Protein AF-A0A318MHC5-F1 (afdb_monomer_lite)

Sequence (118 aa):
MQPGAFGAVLAQYHRGAVAPQLREHLGQHAVRALVEARERLVAGGSLHALEPARPVARVVLGGADAGTWRERPDVLAVVETGGQLELTVPEERCDELLLLALRTGCSVRQVERQGPPR

Structure (mmCIF, N/CA/C/O backbone):
data_AF-A0A318MHC5-F1
#
_entry.id   AF-A0A318MHC5-F1
#
loop_
_atom_site.group_PDB
_atom_site.id
_atom_site.type_symbol
_atom_site.label_atom_id
_atom_site.label_alt_id
_atom_site.label_comp_id
_atom_site.label_asym_id
_atom_site.label_entity_id
_atom_site.label_seq_id
_atom_site.pdbx_PDB_ins_code
_atom_site.Cartn_x
_atom_site.Cartn_y
_atom_site.Cartn_z
_atom_site.occupancy
_atom_site.B_iso_or_equiv
_atom_site.auth_seq_id
_atom_site.auth_comp_id
_atom_site.auth_asym_id
_atom_site.auth_atom_id
_atom_site.pdbx_PDB_model_num
ATOM 1 N N . MET A 1 1 ? 21.460 8.922 16.318 1.00 34.66 1 MET A N 1
ATOM 2 C CA . MET A 1 1 ? 20.671 8.926 15.070 1.00 34.66 1 MET A CA 1
ATOM 3 C C . MET A 1 1 ? 21.600 8.401 13.982 1.00 34.66 1 MET A C 1
ATOM 5 O O . MET A 1 1 ? 22.462 9.143 13.536 1.00 34.66 1 MET A O 1
ATOM 9 N N . GLN A 1 2 ? 21.580 7.094 13.704 1.00 30.34 2 GLN A N 1
ATOM 10 C CA . GLN A 1 2 ? 22.430 6.516 12.656 1.00 30.34 2 GLN A CA 1
ATOM 11 C C . GLN A 1 2 ? 21.720 6.676 11.303 1.00 30.34 2 GLN A C 1
ATOM 13 O O . GLN A 1 2 ? 20.536 6.345 11.227 1.00 30.34 2 GLN A O 1
ATOM 18 N N . PRO A 1 3 ? 22.395 7.187 10.261 1.00 38.47 3 PRO A N 1
ATOM 19 C CA . PRO A 1 3 ? 21.864 7.153 8.905 1.00 38.47 3 PRO A CA 1
ATOM 20 C C . PRO A 1 3 ? 21.745 5.690 8.458 1.00 38.47 3 PRO A C 1
ATOM 22 O O . PRO A 1 3 ? 22.654 4.894 8.699 1.00 38.47 3 PRO A O 1
ATOM 25 N N . GLY A 1 4 ? 20.607 5.332 7.857 1.00 31.56 4 GLY A N 1
ATOM 26 C CA . GLY A 1 4 ? 20.369 3.996 7.312 1.00 31.56 4 GLY A CA 1
ATOM 27 C C . GLY A 1 4 ? 21.478 3.623 6.332 1.00 31.56 4 GLY A C 1
ATOM 28 O O . GLY A 1 4 ? 21.718 4.341 5.364 1.00 31.56 4 GLY A O 1
ATOM 29 N N . ALA A 1 5 ? 22.191 2.538 6.630 1.00 32.97 5 ALA A N 1
ATOM 30 C CA . ALA A 1 5 ? 23.244 2.016 5.775 1.00 32.97 5 ALA A CA 1
ATOM 31 C C . ALA A 1 5 ? 22.630 1.497 4.466 1.00 32.97 5 ALA A C 1
ATOM 33 O O . ALA A 1 5 ? 21.653 0.744 4.470 1.00 32.97 5 ALA A O 1
ATOM 34 N N . PHE A 1 6 ? 23.178 1.977 3.355 1.00 39.41 6 PHE A N 1
ATOM 35 C CA . PHE A 1 6 ? 22.782 1.624 2.002 1.00 39.41 6 PHE A CA 1
ATOM 36 C C . PHE A 1 6 ? 23.538 0.373 1.558 1.00 39.41 6 PHE A C 1
ATOM 38 O O . PHE A 1 6 ? 24.698 0.457 1.158 1.00 39.41 6 PHE A O 1
ATOM 45 N N . GLY A 1 7 ? 22.850 -0.768 1.539 1.00 34.84 7 GLY A N 1
ATOM 46 C CA . GLY A 1 7 ? 23.422 -2.010 1.032 1.00 34.84 7 GLY A CA 1
ATOM 47 C C . GLY A 1 7 ? 23.582 -1.972 -0.483 1.00 34.84 7 GLY A C 1
ATOM 48 O O . GLY A 1 7 ? 22.645 -2.277 -1.215 1.00 34.84 7 GLY A O 1
ATOM 49 N N . ALA A 1 8 ? 24.775 -1.642 -0.974 1.00 36.16 8 ALA A N 1
ATOM 50 C CA . ALA A 1 8 ? 25.137 -1.893 -2.364 1.00 36.16 8 ALA A CA 1
ATOM 51 C C . ALA A 1 8 ? 25.357 -3.405 -2.568 1.00 36.16 8 ALA A C 1
ATOM 53 O O . ALA A 1 8 ? 26.268 -3.995 -1.985 1.00 36.16 8 ALA A O 1
ATOM 54 N N . VAL A 1 9 ? 24.541 -4.052 -3.408 1.00 42.28 9 VAL A N 1
ATOM 55 C CA . VAL A 1 9 ? 24.771 -5.451 -3.804 1.00 42.28 9 VAL A CA 1
ATOM 56 C C . VAL A 1 9 ? 25.786 -5.473 -4.945 1.00 42.28 9 VAL A C 1
ATOM 58 O O . VAL A 1 9 ? 25.441 -5.325 -6.115 1.00 42.28 9 VAL A O 1
ATOM 61 N N . LEU A 1 10 ? 27.061 -5.660 -4.605 1.00 38.56 10 LEU A N 1
ATOM 62 C CA . LEU A 1 10 ? 28.112 -5.932 -5.583 1.00 38.56 10 LEU A CA 1
ATOM 63 C C . LEU A 1 10 ? 28.047 -7.411 -5.985 1.00 38.56 10 LEU A C 1
ATOM 65 O O . LEU A 1 10 ? 28.598 -8.281 -5.312 1.00 38.56 10 LEU A O 1
ATOM 69 N N . ALA A 1 11 ? 27.365 -7.713 -7.088 1.00 41.25 11 ALA A N 1
ATOM 70 C CA . ALA A 1 11 ? 27.447 -9.032 -7.704 1.00 41.25 11 ALA A CA 1
ATOM 71 C C . ALA A 1 11 ? 28.770 -9.141 -8.484 1.00 41.25 11 ALA A C 1
ATOM 73 O O . ALA A 1 11 ? 28.894 -8.618 -9.591 1.00 41.25 11 ALA A O 1
ATOM 74 N N . GLN A 1 12 ? 29.776 -9.811 -7.914 1.00 35.66 12 GLN A N 1
ATOM 75 C CA . GLN A 1 12 ? 30.954 -10.222 -8.681 1.00 35.66 12 GLN A CA 1
ATOM 76 C C . GLN A 1 12 ? 30.589 -11.427 -9.548 1.00 35.66 12 GLN A C 1
ATOM 78 O O . GLN A 1 12 ? 30.283 -12.511 -9.054 1.00 35.66 12 GLN A O 1
ATOM 83 N N . TYR A 1 13 ? 30.606 -11.216 -10.861 1.00 34.59 13 TYR A N 1
ATOM 84 C CA . TYR A 1 13 ? 30.400 -12.261 -11.851 1.00 34.59 13 TYR A CA 1
ATOM 85 C C . TYR A 1 13 ? 31.690 -13.060 -12.055 1.00 34.59 13 TYR A C 1
ATOM 87 O O . TYR A 1 13 ? 32.638 -12.570 -12.666 1.00 34.59 13 TYR A O 1
ATOM 95 N N . HIS A 1 14 ? 31.703 -14.320 -11.622 1.00 35.16 14 HIS A N 1
ATOM 96 C CA . HIS A 1 14 ? 32.650 -15.314 -12.125 1.00 35.16 14 HIS A CA 1
ATOM 97 C C . HIS A 1 14 ? 31.904 -16.293 -13.035 1.00 35.16 14 HIS A C 1
ATOM 99 O O . HIS A 1 14 ? 30.798 -16.733 -12.718 1.00 35.16 14 HIS A O 1
ATOM 105 N N . ARG A 1 15 ? 32.493 -16.616 -14.198 1.00 34.97 15 ARG A N 1
ATOM 106 C CA . ARG A 1 15 ? 31.952 -17.613 -15.139 1.00 34.97 15 ARG A CA 1
ATOM 107 C C . ARG A 1 15 ? 31.583 -18.888 -14.368 1.00 34.97 15 ARG A C 1
ATOM 109 O O . ARG A 1 15 ? 32.469 -19.581 -13.883 1.00 34.97 15 ARG A O 1
ATOM 116 N N . GLY A 1 16 ? 30.284 -19.174 -14.276 1.00 45.34 16 GLY A N 1
ATOM 117 C CA . GLY A 1 16 ? 29.749 -20.409 -13.696 1.00 45.34 16 GLY A CA 1
ATOM 118 C C . GLY A 1 16 ? 29.214 -20.328 -12.262 1.00 45.34 16 GLY A C 1
ATOM 119 O O . GLY A 1 16 ? 28.656 -21.320 -11.805 1.00 45.34 16 GLY A O 1
ATOM 120 N N . ALA A 1 17 ? 29.313 -19.195 -11.557 1.00 40.72 17 ALA A N 1
ATOM 121 C CA . ALA A 1 17 ? 28.702 -19.052 -10.231 1.00 40.72 17 ALA A CA 1
ATOM 122 C C . ALA A 1 17 ? 28.346 -17.591 -9.913 1.00 40.72 17 ALA A C 1
ATOM 124 O O . ALA A 1 17 ? 29.212 -16.718 -9.903 1.00 40.72 17 ALA A O 1
ATOM 125 N N . VAL A 1 18 ? 27.068 -17.336 -9.609 1.00 43.75 18 VAL A N 1
ATOM 126 C CA . VAL A 1 18 ? 26.609 -16.068 -9.024 1.00 43.75 18 VAL A CA 1
ATOM 127 C C . VAL A 1 18 ? 26.439 -16.287 -7.525 1.00 43.75 18 VAL A C 1
ATOM 129 O O . VAL A 1 18 ? 25.466 -16.897 -7.084 1.00 43.75 18 VAL A O 1
ATOM 132 N N . ALA A 1 19 ? 27.396 -15.802 -6.741 1.00 42.00 19 ALA A N 1
ATOM 133 C CA . ALA A 1 19 ? 27.265 -15.695 -5.295 1.00 42.00 19 ALA A CA 1
ATOM 134 C C . ALA A 1 19 ? 27.149 -14.204 -4.947 1.00 42.00 19 ALA A C 1
ATOM 136 O O . ALA A 1 19 ? 28.168 -13.511 -4.935 1.00 42.00 19 ALA A O 1
ATOM 137 N N . PRO A 1 20 ? 25.938 -13.667 -4.708 1.00 47.62 20 PRO A N 1
ATOM 138 C CA . PRO A 1 20 ? 25.819 -12.306 -4.209 1.00 47.62 20 PRO A CA 1
ATOM 139 C C . PRO A 1 20 ? 26.415 -12.267 -2.796 1.00 47.62 20 PRO A C 1
ATOM 141 O O . PRO A 1 20 ? 25.873 -12.868 -1.869 1.00 47.62 20 PRO A O 1
ATOM 144 N N . GLN A 1 21 ? 27.557 -11.597 -2.623 1.00 43.28 21 GLN A N 1
ATOM 145 C CA . GLN A 1 21 ? 28.104 -11.346 -1.292 1.00 43.28 21 GLN A CA 1
ATOM 146 C C . GLN A 1 21 ? 27.369 -10.158 -0.680 1.00 43.28 21 GLN A C 1
ATOM 148 O O . GLN A 1 21 ? 27.588 -9.005 -1.044 1.00 43.28 21 GLN A O 1
ATOM 153 N N . LEU A 1 22 ? 26.477 -10.460 0.256 1.00 47.75 22 LEU A N 1
ATOM 154 C CA . LEU A 1 22 ? 25.745 -9.466 1.025 1.00 47.75 22 LEU A CA 1
ATOM 155 C C . LEU A 1 22 ? 26.591 -9.031 2.215 1.00 47.75 22 LEU A C 1
ATOM 157 O O . LEU A 1 22 ? 26.794 -9.799 3.151 1.00 47.75 22 LEU A O 1
ATOM 161 N N . ARG A 1 23 ? 27.121 -7.806 2.155 1.00 42.88 23 ARG A N 1
ATOM 162 C CA . ARG A 1 23 ? 27.930 -7.223 3.236 1.00 42.88 23 ARG A CA 1
ATOM 163 C C . ARG A 1 23 ? 27.127 -6.396 4.238 1.00 42.88 23 ARG A C 1
ATOM 165 O O . ARG A 1 23 ? 27.677 -6.029 5.269 1.00 42.88 23 ARG A O 1
ATOM 172 N N . GLU A 1 24 ? 25.846 -6.141 3.980 1.00 46.69 24 GLU A N 1
ATOM 173 C CA . GLU A 1 24 ? 25.012 -5.287 4.832 1.00 46.69 24 GLU A CA 1
ATOM 174 C C . GLU A 1 24 ? 23.681 -5.945 5.202 1.00 46.69 24 GLU A C 1
ATOM 176 O O . GLU A 1 24 ? 23.168 -6.801 4.478 1.00 46.69 24 GLU A O 1
ATOM 181 N N . HIS A 1 25 ? 23.137 -5.548 6.359 1.00 44.44 25 HIS A N 1
ATOM 182 C CA . HIS A 1 25 ? 21.822 -5.968 6.845 1.00 44.44 25 HIS A CA 1
ATOM 183 C C . HIS A 1 25 ? 20.748 -5.447 5.886 1.00 44.44 25 HIS A C 1
ATOM 185 O O . HIS A 1 25 ? 20.291 -4.310 5.976 1.00 44.44 25 HIS A O 1
ATOM 191 N N . LEU A 1 26 ? 20.366 -6.285 4.932 1.00 52.91 26 LEU A N 1
ATOM 192 C CA . LEU A 1 26 ? 19.285 -5.980 4.019 1.00 52.91 26 LEU A CA 1
ATOM 193 C C . LEU A 1 26 ? 17.946 -6.096 4.746 1.00 52.91 26 LEU A C 1
ATOM 195 O O . LEU A 1 26 ? 17.658 -7.109 5.383 1.00 52.91 26 LEU A O 1
ATOM 199 N N . GLY A 1 27 ? 17.110 -5.064 4.621 1.00 53.34 27 GLY A N 1
ATOM 200 C CA . GLY A 1 27 ? 15.711 -5.147 5.035 1.00 53.34 27 GLY A CA 1
ATOM 201 C C . GLY A 1 27 ? 14.996 -6.302 4.322 1.00 53.34 27 GLY A C 1
ATOM 202 O O . GLY A 1 27 ? 15.388 -6.704 3.224 1.00 53.34 27 GLY A O 1
ATOM 203 N N . GLN A 1 28 ? 13.928 -6.831 4.928 1.00 52.03 28 GLN A N 1
ATOM 204 C CA . GLN A 1 28 ? 13.204 -8.013 4.428 1.00 52.03 28 GLN A CA 1
ATOM 205 C C . GLN A 1 28 ? 12.780 -7.892 2.950 1.00 52.03 28 GLN A C 1
ATOM 207 O O . GLN A 1 28 ? 12.793 -8.883 2.220 1.00 52.03 28 GLN A O 1
ATOM 212 N N . HIS A 1 29 ? 12.491 -6.676 2.478 1.00 52.44 29 HIS A N 1
ATOM 213 C CA . HIS A 1 29 ? 12.181 -6.395 1.073 1.00 52.44 29 HIS A CA 1
ATOM 214 C C . HIS A 1 29 ? 13.359 -6.638 0.123 1.00 52.44 29 HIS A C 1
ATOM 216 O O . HIS A 1 29 ? 13.186 -7.266 -0.919 1.00 52.44 29 HIS A O 1
ATOM 222 N N . ALA A 1 30 ? 14.563 -6.199 0.491 1.00 54.53 30 ALA A N 1
ATOM 223 C CA . ALA A 1 30 ? 15.757 -6.414 -0.320 1.00 54.53 30 ALA A CA 1
ATOM 224 C C . ALA A 1 30 ? 16.153 -7.899 -0.346 1.00 54.53 30 ALA A C 1
ATOM 226 O O . ALA A 1 30 ? 16.582 -8.401 -1.381 1.00 54.53 30 ALA A O 1
ATOM 227 N N . VAL A 1 31 ? 15.922 -8.630 0.752 1.00 59.75 31 VAL A N 1
ATOM 228 C CA . VAL A 1 31 ? 16.094 -10.092 0.789 1.00 59.75 31 VAL A CA 1
ATOM 229 C C . VAL A 1 31 ? 15.129 -10.785 -0.175 1.00 59.75 31 VAL A C 1
ATOM 231 O O . VAL A 1 31 ? 15.569 -11.617 -0.965 1.00 59.75 31 VAL A O 1
ATOM 234 N N . ARG A 1 32 ? 13.836 -10.429 -0.167 1.00 59.09 32 ARG A N 1
ATOM 235 C CA . ARG A 1 32 ? 12.852 -11.025 -1.087 1.00 59.09 32 ARG A CA 1
ATOM 236 C C . ARG A 1 32 ? 13.197 -10.734 -2.551 1.00 59.09 32 ARG A C 1
ATOM 238 O O . ARG A 1 32 ? 13.258 -11.668 -3.345 1.00 59.09 32 ARG A O 1
ATOM 245 N N . ALA A 1 33 ? 13.520 -9.483 -2.881 1.00 57.88 33 ALA A N 1
ATOM 246 C CA . ALA A 1 33 ? 13.918 -9.094 -4.235 1.00 57.88 33 ALA A CA 1
ATOM 247 C C . ALA A 1 33 ? 15.171 -9.849 -4.720 1.00 57.88 33 ALA A C 1
ATOM 249 O O . ALA A 1 33 ? 15.268 -10.218 -5.889 1.00 57.88 33 ALA A O 1
ATOM 250 N N . LEU A 1 34 ? 16.121 -10.134 -3.824 1.00 64.62 34 LEU A N 1
ATOM 251 C CA . LEU A 1 34 ? 17.309 -10.925 -4.152 1.00 64.62 34 LEU A CA 1
ATOM 252 C C . LEU A 1 34 ? 17.025 -12.409 -4.338 1.00 64.62 34 LEU A C 1
ATOM 254 O O . LEU A 1 34 ? 17.657 -13.036 -5.187 1.00 64.62 34 LEU A O 1
ATOM 258 N N . VAL A 1 35 ? 16.107 -12.977 -3.558 1.00 64.88 35 VAL A N 1
ATOM 259 C CA . VAL A 1 35 ? 15.669 -14.365 -3.740 1.00 64.88 35 VAL A CA 1
ATOM 260 C C . VAL A 1 35 ? 14.994 -14.515 -5.102 1.00 64.88 35 VAL A C 1
ATOM 262 O O . VAL A 1 35 ? 15.393 -15.382 -5.874 1.00 64.88 35 VAL A O 1
ATOM 265 N N . GLU A 1 36 ? 14.081 -13.609 -5.452 1.00 61.94 36 GLU A N 1
ATOM 266 C CA . GLU A 1 36 ? 13.421 -13.598 -6.763 1.00 61.94 36 GLU A CA 1
ATOM 267 C C . GLU A 1 36 ? 14.425 -13.394 -7.910 1.00 61.94 36 GLU A C 1
ATOM 269 O O . GLU A 1 36 ? 14.392 -14.105 -8.918 1.00 61.94 36 GLU A O 1
ATOM 274 N N . ALA A 1 37 ? 15.382 -12.471 -7.754 1.00 60.72 37 ALA A N 1
ATOM 275 C CA . ALA A 1 37 ? 16.438 -12.256 -8.742 1.00 60.72 37 ALA A CA 1
ATOM 276 C C . ALA A 1 37 ? 17.333 -13.497 -8.912 1.00 60.72 37 ALA A C 1
ATOM 278 O O . ALA A 1 37 ? 17.698 -13.854 -10.035 1.00 60.72 37 ALA A O 1
ATOM 279 N N . ARG A 1 38 ? 17.661 -14.187 -7.812 1.00 60.78 38 ARG A N 1
ATOM 280 C CA . ARG A 1 38 ? 18.438 -15.432 -7.825 1.00 60.78 38 ARG A CA 1
ATOM 281 C C . ARG A 1 38 ? 17.689 -16.550 -8.540 1.00 60.78 38 ARG A C 1
ATOM 283 O O . ARG A 1 38 ? 18.292 -17.230 -9.365 1.00 60.78 38 ARG A O 1
ATOM 290 N N . GLU A 1 39 ? 16.409 -16.748 -8.249 1.00 60.75 39 GLU A N 1
ATOM 291 C CA . GLU A 1 39 ? 15.600 -17.791 -8.891 1.00 60.75 39 GLU A CA 1
ATOM 292 C C . GLU A 1 39 ? 15.523 -17.587 -10.408 1.00 60.75 39 GLU A C 1
ATOM 294 O O . GLU A 1 39 ? 15.734 -18.529 -11.174 1.00 60.75 39 GLU A O 1
ATOM 299 N N . ARG A 1 40 ? 15.338 -16.340 -10.861 1.00 56.66 40 ARG A N 1
ATOM 300 C CA . ARG A 1 40 ? 15.311 -16.009 -12.295 1.00 56.66 40 ARG A CA 1
ATOM 301 C C . ARG A 1 40 ? 16.666 -16.209 -12.973 1.00 56.66 40 ARG A C 1
ATOM 303 O O . ARG A 1 40 ? 16.708 -16.680 -14.107 1.00 56.66 40 ARG A O 1
ATOM 310 N N . LEU A 1 41 ? 17.766 -15.899 -12.287 1.00 59.19 41 LEU A N 1
ATOM 311 C CA . LEU A 1 41 ? 19.120 -16.155 -12.787 1.00 59.19 41 LEU A CA 1
ATOM 312 C C . LEU A 1 41 ? 19.428 -17.652 -12.916 1.00 59.19 41 LEU A C 1
ATOM 314 O O . LEU A 1 41 ? 19.997 -18.077 -13.919 1.00 59.19 41 LEU A O 1
ATOM 318 N N . VAL A 1 42 ? 19.042 -18.458 -11.921 1.00 56.94 42 VAL A N 1
ATOM 319 C CA . VAL A 1 42 ? 19.241 -19.919 -11.931 1.00 56.94 42 VAL A CA 1
ATOM 320 C C . VAL A 1 42 ? 18.429 -20.583 -13.049 1.00 56.94 42 VAL A C 1
ATOM 322 O O . VAL A 1 42 ? 18.898 -21.547 -13.648 1.00 56.94 42 VAL A O 1
ATOM 325 N N . ALA A 1 43 ? 17.265 -20.030 -13.396 1.00 58.28 43 ALA A N 1
ATOM 326 C CA . ALA A 1 43 ? 16.439 -20.478 -14.518 1.00 58.28 43 ALA A CA 1
ATOM 327 C C . ALA A 1 43 ? 16.975 -20.074 -15.914 1.00 58.28 43 ALA A C 1
ATOM 329 O O . ALA A 1 43 ? 16.294 -20.290 -16.915 1.00 58.28 43 ALA A O 1
ATOM 330 N N . GLY A 1 44 ? 18.174 -19.483 -16.008 1.00 47.94 44 GLY A N 1
ATOM 331 C CA . GLY A 1 44 ? 18.769 -19.039 -17.276 1.00 47.94 44 GLY A CA 1
ATOM 332 C C . GLY A 1 44 ? 18.324 -17.645 -17.734 1.00 47.94 44 GLY A C 1
ATOM 333 O O . GLY A 1 44 ? 18.565 -17.269 -18.881 1.00 47.94 44 GLY A O 1
ATOM 334 N N . GLY A 1 45 ? 17.679 -16.867 -16.859 1.00 51.78 45 GLY A N 1
ATOM 335 C CA . GLY A 1 45 ? 17.305 -15.479 -17.117 1.00 51.78 45 GLY A CA 1
ATOM 336 C C . GLY A 1 45 ? 18.495 -14.513 -17.073 1.00 51.78 45 GLY A C 1
ATOM 337 O O . GLY A 1 45 ? 19.487 -14.734 -16.380 1.00 51.78 45 GLY A O 1
ATOM 338 N N . SER A 1 46 ? 18.388 -13.405 -17.810 1.00 44.91 46 SER A N 1
ATOM 339 C CA . SER A 1 46 ? 19.378 -12.318 -17.820 1.00 44.91 46 SER A CA 1
ATOM 340 C C . SER A 1 46 ? 19.028 -11.236 -16.791 1.00 44.91 46 SER A C 1
ATOM 342 O O . SER A 1 46 ? 17.874 -10.813 -16.713 1.00 44.91 46 SER A O 1
ATOM 344 N N . LEU A 1 47 ? 20.027 -10.729 -16.050 1.00 46.94 47 LEU A N 1
ATOM 345 C CA . LEU A 1 47 ? 19.860 -9.597 -15.117 1.00 46.94 47 LEU A CA 1
ATOM 346 C C . LEU A 1 47 ? 19.438 -8.293 -15.811 1.00 46.94 47 LEU A C 1
ATOM 348 O O . LEU A 1 47 ? 18.941 -7.397 -15.137 1.00 46.94 47 LEU A O 1
ATOM 352 N N . HIS A 1 48 ? 19.575 -8.182 -17.138 1.00 41.88 48 HIS A N 1
ATOM 353 C CA . HIS A 1 48 ? 19.091 -7.016 -17.889 1.00 41.88 48 HIS A CA 1
ATOM 354 C C . HIS A 1 48 ? 17.562 -6.843 -17.852 1.00 41.88 48 HIS A C 1
ATOM 356 O O . HIS A 1 48 ? 17.069 -5.797 -18.258 1.00 41.88 48 HIS A O 1
ATOM 362 N N . ALA A 1 49 ? 16.817 -7.838 -17.358 1.00 42.16 49 ALA A N 1
ATOM 363 C CA . ALA A 1 49 ? 15.374 -7.757 -17.135 1.00 42.16 49 ALA A CA 1
ATOM 364 C C . ALA A 1 49 ? 14.985 -7.234 -15.737 1.00 42.16 49 ALA A C 1
ATOM 366 O O . ALA A 1 49 ? 13.796 -7.172 -15.421 1.00 42.16 49 ALA A O 1
ATOM 367 N N . LEU A 1 50 ? 15.955 -6.891 -14.879 1.00 46.09 50 LEU A N 1
ATOM 368 C CA . LEU A 1 50 ? 15.666 -6.139 -13.663 1.00 46.09 50 LEU A CA 1
ATOM 369 C C . LEU A 1 50 ? 15.414 -4.688 -14.067 1.00 46.09 50 LEU A C 1
ATOM 371 O O . LEU A 1 50 ? 16.355 -3.944 -14.345 1.00 46.09 50 LEU A O 1
ATOM 375 N N . GLU A 1 51 ? 14.137 -4.307 -14.140 1.00 47.50 51 GLU A N 1
ATOM 376 C CA . GLU A 1 51 ? 13.765 -2.899 -14.267 1.00 47.50 51 GLU A CA 1
ATOM 377 C C . GLU A 1 51 ? 14.490 -2.089 -13.179 1.00 47.50 51 GLU A C 1
ATOM 379 O O . GLU A 1 51 ? 14.626 -2.572 -12.046 1.00 47.50 51 GLU A O 1
ATOM 384 N N . PRO A 1 52 ? 14.968 -0.871 -13.494 1.00 51.75 52 PRO A N 1
ATOM 385 C CA . PRO A 1 52 ? 15.529 0.006 -12.480 1.00 51.75 52 PRO A CA 1
ATOM 386 C C . PRO A 1 52 ? 14.523 0.149 -11.337 1.00 51.75 52 PRO A C 1
ATOM 388 O O . PRO A 1 52 ? 13.326 0.323 -11.579 1.00 51.75 52 PRO A O 1
ATOM 391 N N . ALA A 1 53 ? 15.013 0.046 -10.099 1.00 62.44 53 ALA A N 1
ATOM 392 C CA . ALA A 1 53 ? 14.184 0.197 -8.912 1.00 62.44 53 ALA A CA 1
ATOM 393 C C . ALA A 1 53 ? 13.460 1.547 -8.995 1.00 62.44 53 ALA A C 1
ATOM 395 O O . ALA A 1 53 ? 14.085 2.605 -8.904 1.00 62.44 53 ALA A O 1
ATOM 396 N N . ARG A 1 54 ? 12.148 1.506 -9.246 1.00 70.94 54 ARG A N 1
ATOM 397 C CA . ARG A 1 54 ? 11.321 2.712 -9.258 1.00 70.94 54 ARG A CA 1
ATOM 398 C C . ARG A 1 54 ? 11.310 3.297 -7.842 1.00 70.94 54 ARG A C 1
ATOM 400 O O . ARG A 1 54 ? 11.330 2.515 -6.888 1.00 70.94 54 ARG A O 1
ATOM 407 N N . PRO A 1 55 ? 11.283 4.630 -7.683 1.00 81.00 55 PRO A N 1
ATOM 408 C CA . PRO A 1 55 ? 11.128 5.245 -6.372 1.00 81.00 55 PRO A CA 1
ATOM 409 C C . PRO A 1 55 ? 9.875 4.714 -5.669 1.00 81.00 55 PRO A C 1
ATOM 411 O O . PRO A 1 55 ? 8.803 4.617 -6.271 1.00 81.00 55 PRO A O 1
ATOM 414 N N . VAL A 1 56 ? 10.013 4.346 -4.397 1.00 87.94 56 VAL A N 1
ATOM 415 C CA . VAL A 1 56 ? 8.913 3.821 -3.582 1.00 87.94 56 VAL A CA 1
ATOM 416 C C . VAL A 1 56 ? 8.701 4.679 -2.346 1.00 87.94 56 VAL A C 1
ATOM 418 O O . VAL A 1 56 ? 9.616 5.323 -1.830 1.00 87.94 56 VAL A O 1
ATOM 421 N N . ALA A 1 57 ? 7.475 4.663 -1.842 1.00 90.94 57 ALA A N 1
ATOM 422 C CA . ALA A 1 57 ? 7.124 5.223 -0.554 1.00 90.94 57 ALA A CA 1
ATOM 423 C C . ALA A 1 57 ? 6.686 4.118 0.411 1.00 90.94 57 ALA A C 1
ATOM 425 O O . ALA A 1 57 ? 6.026 3.149 0.022 1.00 90.94 57 ALA A O 1
ATOM 426 N N . ARG A 1 58 ? 7.031 4.297 1.686 1.00 93.69 58 ARG A N 1
ATOM 427 C CA . ARG A 1 58 ? 6.525 3.505 2.802 1.00 93.69 58 ARG A CA 1
ATOM 428 C C . ARG A 1 58 ? 5.444 4.296 3.520 1.00 93.69 58 ARG A C 1
ATOM 430 O O . ARG A 1 58 ? 5.694 5.413 3.972 1.00 93.69 58 ARG A O 1
ATOM 437 N N . VAL A 1 59 ? 4.262 3.712 3.656 1.00 95.12 59 VAL A N 1
ATOM 438 C CA . VAL A 1 59 ? 3.125 4.314 4.359 1.00 95.12 59 VAL A CA 1
ATOM 439 C C . VAL A 1 59 ? 2.710 3.394 5.495 1.00 95.12 59 VAL A C 1
ATOM 441 O O . VAL A 1 59 ? 2.432 2.225 5.264 1.00 95.12 59 VAL A O 1
ATOM 444 N N . VAL A 1 60 ? 2.637 3.915 6.716 1.00 96.00 60 VAL A N 1
ATOM 445 C CA . VAL A 1 60 ? 2.133 3.173 7.877 1.00 96.00 60 VAL A CA 1
ATOM 446 C C . VAL A 1 60 ? 0.731 3.661 8.203 1.00 96.00 60 VAL A C 1
ATOM 448 O O . VAL A 1 60 ? 0.524 4.847 8.473 1.00 96.00 60 VAL A O 1
ATOM 451 N N . LEU A 1 61 ? -0.230 2.744 8.196 1.00 96.56 61 LEU A N 1
ATOM 452 C CA . LEU A 1 61 ? -1.632 2.975 8.510 1.00 96.56 61 LEU A CA 1
ATOM 453 C C . LEU A 1 61 ? -2.009 2.309 9.837 1.00 96.56 61 LEU A C 1
ATOM 455 O O . LEU A 1 61 ? -1.495 1.253 10.191 1.00 96.56 61 LEU A O 1
ATOM 459 N N . GLY A 1 62 ? -2.949 2.904 10.565 1.00 94.50 62 GLY A N 1
ATOM 460 C CA . GLY A 1 62 ? -3.629 2.282 11.700 1.00 94.50 62 GLY A CA 1
ATOM 461 C C . GLY A 1 62 ? -5.128 2.159 11.442 1.00 94.50 62 GLY A C 1
ATOM 462 O O . GLY A 1 62 ? -5.722 3.071 10.861 1.00 94.50 62 GLY A O 1
ATOM 463 N N . GLY A 1 63 ? -5.733 1.063 11.910 1.00 87.06 63 GLY A N 1
ATOM 464 C CA . GLY A 1 63 ? -7.156 0.768 11.686 1.00 87.06 63 GLY A CA 1
ATOM 465 C C . GLY A 1 63 ? -7.470 0.297 10.261 1.00 87.06 63 GLY A C 1
ATOM 466 O O . GLY A 1 63 ? -8.588 0.474 9.791 1.00 87.06 63 GLY A O 1
ATOM 467 N N . ALA A 1 64 ? -6.473 -0.244 9.559 1.00 85.44 64 ALA A N 1
ATOM 468 C CA . ALA A 1 64 ? -6.593 -0.762 8.202 1.00 85.44 64 ALA A CA 1
ATOM 469 C C . ALA A 1 64 ? -6.553 -2.296 8.209 1.00 85.44 64 ALA A C 1
ATOM 471 O O . ALA A 1 64 ? -5.723 -2.880 8.900 1.00 85.44 64 ALA A O 1
ATOM 472 N N . ASP A 1 65 ? -7.413 -2.931 7.411 1.00 88.75 65 ASP A N 1
ATOM 473 C CA . ASP A 1 65 ? -7.401 -4.379 7.179 1.00 88.75 65 ASP A CA 1
ATOM 474 C C . ASP A 1 65 ? -6.435 -4.741 6.043 1.00 88.75 65 ASP A C 1
ATOM 476 O O . ASP A 1 65 ? -6.518 -4.183 4.949 1.00 88.75 65 ASP A O 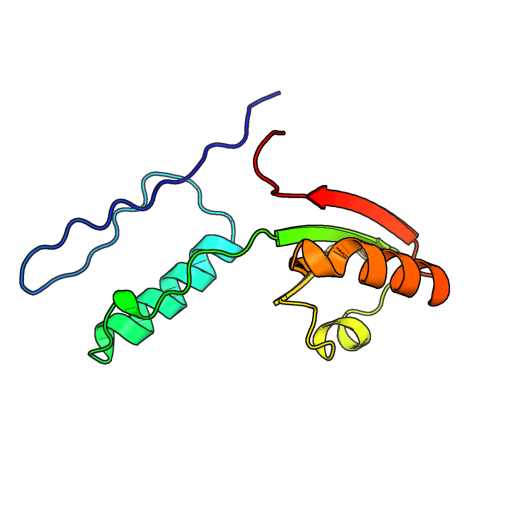1
ATOM 480 N N . ALA A 1 66 ? -5.535 -5.699 6.274 1.00 88.31 66 ALA A N 1
ATOM 481 C CA . ALA A 1 66 ? -4.523 -6.075 5.292 1.00 88.31 66 ALA A CA 1
ATOM 482 C C . ALA A 1 66 ? -5.102 -6.675 3.999 1.00 88.31 66 ALA A C 1
ATOM 484 O O . ALA A 1 66 ? -4.500 -6.510 2.937 1.00 88.31 66 ALA A O 1
ATOM 485 N N . GLY A 1 67 ? -6.247 -7.362 4.066 1.00 88.69 67 GLY A N 1
ATOM 486 C CA . GLY A 1 67 ? -6.905 -7.954 2.898 1.00 88.69 67 GLY A CA 1
ATOM 487 C C . GLY A 1 67 ? -7.277 -6.897 1.862 1.00 88.69 67 GLY A C 1
ATOM 488 O O . GLY A 1 67 ? -6.902 -7.013 0.698 1.00 88.69 67 GLY A O 1
ATOM 489 N N . THR A 1 68 ? -7.883 -5.803 2.321 1.00 89.25 68 THR A N 1
ATOM 490 C CA . THR A 1 68 ? -8.323 -4.684 1.468 1.00 89.25 68 THR A CA 1
ATOM 491 C C . THR A 1 68 ? -7.176 -4.067 0.657 1.00 89.25 68 THR A C 1
ATOM 493 O O . THR A 1 68 ? -7.361 -3.646 -0.485 1.00 89.25 68 THR A O 1
ATOM 496 N N . TRP A 1 69 ? -5.974 -3.998 1.235 1.00 92.31 69 TRP A N 1
ATOM 497 C CA . TRP A 1 69 ? -4.821 -3.363 0.591 1.00 92.31 69 TRP A CA 1
ATOM 498 C C . TRP A 1 69 ? -4.003 -4.317 -0.280 1.00 92.31 69 TRP A C 1
ATOM 500 O O . TRP A 1 69 ? -3.394 -3.859 -1.243 1.00 92.31 69 TRP A O 1
ATOM 510 N N . ARG A 1 70 ? -4.008 -5.627 0.005 1.00 89.69 70 ARG A N 1
ATOM 511 C CA . ARG A 1 70 ? -3.290 -6.633 -0.805 1.00 89.69 70 ARG A CA 1
ATOM 512 C C . ARG A 1 70 ? -3.857 -6.790 -2.211 1.00 89.69 70 ARG A C 1
ATOM 514 O O . ARG A 1 70 ? -3.118 -7.149 -3.119 1.00 89.69 70 ARG A O 1
ATOM 521 N N . GLU A 1 71 ? -5.147 -6.533 -2.391 1.00 88.31 71 GLU A N 1
ATOM 522 C CA . GLU A 1 71 ? -5.809 -6.647 -3.695 1.00 88.31 71 GLU A CA 1
ATOM 523 C C . GLU A 1 71 ? -5.568 -5.428 -4.597 1.00 88.31 71 GLU A C 1
ATOM 525 O O . GLU A 1 71 ? -5.942 -5.434 -5.771 1.00 88.31 71 GLU A O 1
ATOM 530 N N . ARG A 1 72 ? -4.944 -4.362 -4.077 1.00 88.81 72 ARG A N 1
ATOM 531 C CA . ARG A 1 72 ? -4.718 -3.144 -4.853 1.00 88.81 72 ARG A CA 1
ATOM 532 C C . ARG A 1 72 ? -3.503 -3.285 -5.774 1.00 88.81 72 ARG A C 1
ATOM 534 O O . ARG A 1 72 ? -2.410 -3.557 -5.285 1.00 88.81 72 ARG A O 1
ATOM 541 N N . PRO A 1 73 ? -3.641 -2.966 -7.074 1.00 86.56 73 PRO A N 1
ATOM 542 C CA . PRO A 1 73 ? -2.527 -3.039 -8.021 1.00 86.56 73 PRO A CA 1
ATOM 543 C C . PRO A 1 73 ? -1.422 -2.012 -7.732 1.00 86.56 73 PRO A C 1
ATOM 545 O O . PRO A 1 73 ? -0.272 -2.224 -8.099 1.00 86.56 73 PRO A O 1
ATOM 548 N N . ASP A 1 74 ? -1.758 -0.913 -7.051 1.00 89.25 74 ASP A N 1
ATOM 549 C CA . ASP A 1 74 ? -0.817 0.161 -6.711 1.00 89.25 74 ASP A CA 1
ATOM 550 C C . ASP A 1 74 ? -0.047 -0.102 -5.403 1.00 89.25 74 ASP A C 1
ATOM 552 O O . ASP A 1 74 ? 0.729 0.743 -4.956 1.00 89.25 74 ASP A O 1
ATOM 556 N N . VAL A 1 75 ? -0.277 -1.251 -4.758 1.00 91.25 75 VAL A N 1
ATOM 557 C CA . VAL A 1 75 ? 0.396 -1.657 -3.521 1.00 91.25 75 VAL A CA 1
ATOM 558 C C . VAL A 1 75 ? 1.353 -2.800 -3.835 1.00 91.25 75 VAL A C 1
ATOM 560 O O . VAL A 1 75 ? 0.946 -3.902 -4.185 1.00 91.25 75 VAL A O 1
ATOM 563 N N . LEU A 1 76 ? 2.649 -2.536 -3.691 1.00 88.25 76 LEU A N 1
ATOM 564 C CA . LEU A 1 76 ? 3.715 -3.492 -4.000 1.00 88.25 76 LEU A CA 1
ATOM 565 C C . LEU A 1 76 ? 3.923 -4.498 -2.867 1.00 88.25 76 LEU A C 1
ATOM 567 O O . LEU A 1 76 ? 4.299 -5.644 -3.106 1.00 88.25 76 LEU A O 1
ATOM 571 N N . ALA A 1 77 ? 3.709 -4.067 -1.623 1.00 86.56 77 ALA A N 1
ATOM 572 C CA . ALA A 1 77 ? 3.802 -4.936 -0.462 1.00 86.56 77 ALA A CA 1
ATOM 573 C C . ALA A 1 77 ? 2.931 -4.445 0.693 1.00 86.56 77 ALA A C 1
ATOM 575 O O . ALA A 1 77 ? 2.704 -3.246 0.856 1.00 86.56 77 ALA A O 1
ATOM 576 N N . VAL A 1 78 ? 2.491 -5.404 1.508 1.00 90.12 78 VAL A N 1
ATOM 577 C CA . VAL A 1 78 ? 1.678 -5.189 2.704 1.00 90.12 78 VAL A CA 1
ATOM 578 C C . VAL A 1 78 ? 2.259 -6.014 3.845 1.00 90.12 78 VAL A C 1
ATOM 580 O O . VAL A 1 78 ? 2.344 -7.240 3.735 1.00 90.12 78 VAL A O 1
ATOM 583 N N . VAL A 1 79 ? 2.621 -5.356 4.942 1.00 91.50 79 VAL A N 1
ATOM 584 C CA . VAL A 1 79 ? 3.103 -5.996 6.171 1.00 91.50 79 VAL A CA 1
ATOM 585 C C . VAL A 1 79 ? 2.224 -5.549 7.328 1.00 91.50 79 VAL A C 1
ATOM 587 O O . VAL A 1 79 ? 2.038 -4.360 7.555 1.00 91.50 79 VAL A O 1
ATOM 590 N N . GLU A 1 80 ? 1.675 -6.505 8.068 1.00 91.88 80 GLU A N 1
ATOM 591 C CA . GLU A 1 80 ? 0.850 -6.223 9.238 1.00 91.88 80 GLU A CA 1
ATOM 592 C C . GLU A 1 80 ? 1.646 -6.530 10.505 1.00 91.88 80 GLU A C 1
ATOM 594 O O . GLU A 1 80 ? 2.123 -7.650 10.688 1.00 91.88 80 GLU A O 1
ATOM 599 N N . THR A 1 81 ? 1.804 -5.529 11.370 1.00 87.19 81 THR A N 1
ATOM 600 C CA . THR A 1 81 ? 2.545 -5.656 12.629 1.00 87.19 81 THR A CA 1
ATOM 601 C C . THR A 1 81 ? 1.812 -4.907 13.731 1.00 87.19 81 THR A C 1
ATOM 603 O O . THR A 1 81 ? 1.647 -3.693 13.659 1.00 87.19 81 THR A O 1
ATOM 606 N N . GLY A 1 82 ? 1.380 -5.613 14.780 1.00 86.62 82 GLY A N 1
ATOM 607 C CA . GLY A 1 82 ? 0.846 -4.980 15.993 1.00 86.62 82 GLY A CA 1
ATOM 608 C C . GLY A 1 82 ? -0.354 -4.048 15.762 1.00 86.62 82 GLY A C 1
ATOM 609 O O . GLY A 1 82 ? -0.438 -3.001 16.398 1.00 86.62 82 GLY A O 1
ATOM 610 N N . GLY A 1 83 ? -1.255 -4.391 14.833 1.00 87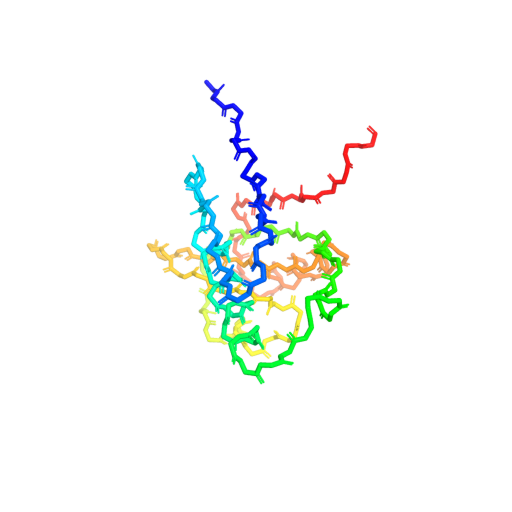.88 83 GLY A N 1
ATOM 611 C CA . GLY A 1 83 ? -2.426 -3.569 14.486 1.00 87.88 83 GLY A CA 1
ATOM 612 C C . GLY A 1 83 ? -2.118 -2.363 13.590 1.00 87.88 83 GLY A C 1
ATOM 613 O O . GLY A 1 83 ? -2.983 -1.509 13.373 1.00 87.88 83 GLY A O 1
ATOM 614 N N . GLN A 1 84 ? -0.891 -2.280 13.079 1.00 93.81 84 GLN A N 1
ATOM 615 C CA . GLN A 1 84 ? -0.488 -1.339 12.045 1.00 93.81 84 GLN A CA 1
AT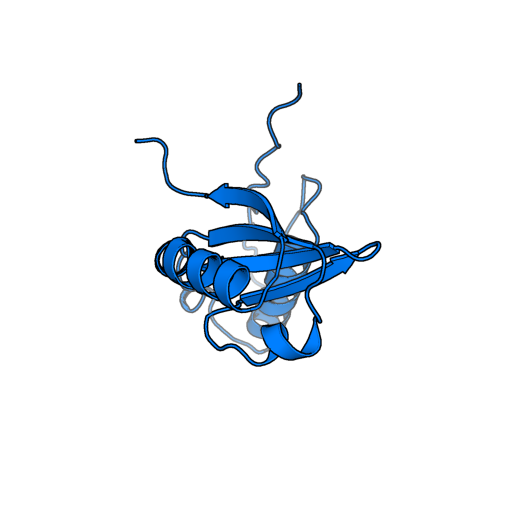OM 616 C C . GLN A 1 84 ? -0.275 -2.072 10.728 1.00 93.81 84 GLN A C 1
ATOM 618 O O . GLN A 1 84 ? 0.148 -3.230 10.700 1.00 93.81 84 GLN A O 1
ATOM 623 N N . LEU A 1 85 ? -0.539 -1.358 9.643 1.00 94.75 85 LEU A N 1
ATOM 624 C CA . LEU A 1 85 ? -0.360 -1.838 8.290 1.00 94.75 85 LEU A CA 1
ATOM 625 C C . LEU A 1 85 ? 0.690 -0.989 7.584 1.00 94.75 85 LEU A C 1
ATOM 627 O O . LEU A 1 85 ? 0.485 0.200 7.355 1.00 94.75 85 LEU A O 1
ATOM 631 N N . GLU A 1 86 ? 1.811 -1.599 7.240 1.00 94.19 86 GLU A N 1
ATOM 632 C CA . GLU A 1 86 ? 2.859 -0.993 6.437 1.00 94.19 86 GLU A CA 1
ATOM 633 C C . GLU A 1 86 ? 2.640 -1.342 4.964 1.00 94.19 86 GLU A C 1
ATOM 635 O O . GLU A 1 86 ? 2.545 -2.512 4.589 1.00 94.19 86 GLU A O 1
ATOM 640 N N . LEU A 1 87 ? 2.553 -0.310 4.132 1.00 92.88 87 LEU A N 1
ATOM 641 C CA . LEU A 1 87 ? 2.384 -0.401 2.693 1.00 92.88 87 LEU A CA 1
ATOM 642 C C . LEU A 1 87 ? 3.655 0.080 2.002 1.00 92.88 87 LEU A C 1
ATOM 644 O O . LEU A 1 87 ? 4.157 1.165 2.298 1.00 92.88 87 LEU A O 1
ATOM 648 N N . THR A 1 88 ? 4.140 -0.698 1.040 1.00 92.06 88 THR A N 1
ATOM 649 C CA . THR A 1 88 ? 5.111 -0.232 0.045 1.00 92.06 88 THR A CA 1
ATOM 650 C C . THR A 1 88 ? 4.363 0.085 -1.239 1.00 92.06 88 THR A C 1
ATOM 652 O O . THR A 1 88 ? 3.661 -0.776 -1.769 1.00 92.06 88 THR A O 1
ATOM 655 N N . VAL A 1 89 ? 4.501 1.308 -1.739 1.00 92.06 89 VAL A N 1
ATOM 656 C CA . VAL A 1 89 ? 3.767 1.804 -2.915 1.00 92.06 89 VAL A CA 1
ATOM 657 C C . VAL A 1 89 ? 4.720 2.553 -3.848 1.00 92.06 89 VAL A C 1
ATOM 659 O O . VAL A 1 89 ? 5.718 3.092 -3.363 1.00 92.06 89 VAL A O 1
ATOM 662 N N . PRO A 1 90 ? 4.455 2.626 -5.163 1.00 90.50 90 PRO A N 1
ATOM 663 C CA . PRO A 1 90 ? 5.197 3.518 -6.050 1.00 90.50 90 PRO A CA 1
ATOM 664 C C . PRO A 1 90 ? 5.061 4.968 -5.573 1.00 90.50 90 PRO A C 1
ATOM 666 O O . PRO A 1 90 ? 3.972 5.387 -5.163 1.00 90.50 90 PRO A O 1
ATOM 669 N N . GLU A 1 91 ? 6.147 5.740 -5.598 1.00 90.50 91 GLU A N 1
ATOM 670 C CA . GLU A 1 91 ? 6.138 7.110 -5.073 1.00 90.50 91 GLU A CA 1
ATOM 671 C C . GLU A 1 91 ? 5.098 7.989 -5.787 1.00 90.50 91 GLU A C 1
ATOM 673 O O . GLU A 1 91 ? 4.389 8.757 -5.135 1.00 90.50 91 GLU A O 1
ATOM 678 N N . GLU A 1 92 ? 4.920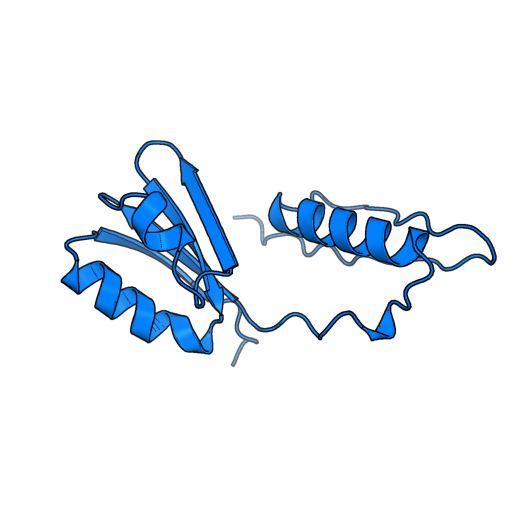 7.806 -7.097 1.00 91.25 92 GLU A N 1
ATOM 679 C CA . GLU A 1 92 ? 3.939 8.523 -7.915 1.00 91.25 92 GLU A CA 1
ATOM 680 C C . GLU A 1 92 ? 2.476 8.234 -7.537 1.00 91.25 92 GLU A C 1
ATOM 682 O O . GLU A 1 92 ? 1.585 9.008 -7.883 1.00 91.25 92 GLU A O 1
ATOM 687 N N . ARG A 1 93 ? 2.217 7.137 -6.813 1.00 93.44 93 ARG A N 1
ATOM 688 C CA . ARG A 1 93 ? 0.882 6.751 -6.326 1.00 93.44 93 ARG A CA 1
ATOM 689 C C . ARG A 1 93 ? 0.648 7.100 -4.864 1.00 93.44 93 ARG A C 1
ATOM 691 O O . ARG A 1 93 ? -0.481 6.987 -4.395 1.00 93.44 93 ARG A O 1
ATOM 698 N N . CYS A 1 94 ? 1.681 7.536 -4.144 1.00 93.69 94 CYS A N 1
ATOM 699 C CA . CYS A 1 94 ? 1.623 7.738 -2.699 1.00 93.69 94 CYS A CA 1
ATOM 700 C C . CYS A 1 94 ? 0.496 8.700 -2.288 1.00 93.69 94 CYS A C 1
ATOM 702 O O . CYS A 1 94 ? -0.321 8.356 -1.439 1.00 93.69 94 CYS A O 1
ATOM 704 N N . ASP A 1 95 ? 0.387 9.864 -2.934 1.00 95.25 95 ASP A N 1
ATOM 705 C CA . ASP A 1 95 ? -0.626 10.873 -2.594 1.00 95.25 95 ASP A CA 1
ATOM 706 C C . ASP A 1 95 ? -2.067 10.380 -2.798 1.00 95.25 95 ASP A C 1
ATOM 708 O O . ASP A 1 95 ? -2.926 10.571 -1.935 1.00 95.25 95 ASP A O 1
ATOM 712 N N . GLU A 1 96 ? -2.326 9.687 -3.908 1.00 94.81 96 GLU A N 1
ATOM 713 C CA . GLU A 1 96 ? -3.632 9.090 -4.207 1.00 94.81 96 GLU A CA 1
ATOM 714 C C . GLU A 1 96 ? -4.022 8.050 -3.143 1.00 94.81 96 GLU A C 1
ATOM 716 O O . GLU A 1 96 ? -5.157 8.018 -2.656 1.00 94.81 96 GLU A O 1
ATOM 721 N N . LEU A 1 97 ? -3.052 7.234 -2.731 1.00 94.88 97 LEU A N 1
ATOM 722 C CA . LEU A 1 97 ? -3.236 6.165 -1.757 1.00 94.88 97 LEU A CA 1
ATOM 723 C C . LEU A 1 97 ? -3.461 6.707 -0.337 1.00 94.88 97 LEU A C 1
ATOM 725 O O . LEU A 1 97 ? -4.286 6.167 0.400 1.00 94.88 97 LEU A O 1
ATOM 729 N N . LEU A 1 98 ? -2.799 7.811 0.026 1.00 96.00 98 LEU A N 1
ATOM 730 C CA . LEU A 1 98 ? -3.025 8.517 1.291 1.00 96.00 98 LEU A CA 1
ATOM 731 C C . LEU A 1 98 ? -4.438 9.096 1.375 1.00 96.00 98 LEU A C 1
ATOM 733 O O . LEU A 1 98 ? -5.121 8.906 2.382 1.00 96.00 98 LEU A O 1
ATOM 737 N N . LEU A 1 99 ? -4.900 9.765 0.315 1.00 96.75 99 LEU A N 1
ATOM 738 C CA . LEU A 1 99 ? -6.262 10.300 0.252 1.00 96.75 99 LEU A CA 1
ATOM 739 C C . LEU A 1 99 ? -7.304 9.190 0.370 1.00 96.75 99 LEU A C 1
ATOM 741 O O . LEU A 1 99 ? -8.296 9.332 1.091 1.00 96.75 99 LEU A O 1
ATOM 745 N N . LEU A 1 100 ? -7.066 8.065 -0.304 1.00 95.19 100 LEU A N 1
ATOM 746 C CA . LEU A 1 100 ? -7.929 6.904 -0.184 1.00 95.19 100 LEU A CA 1
ATOM 747 C C . LEU A 1 100 ? -7.958 6.364 1.248 1.00 95.19 100 LEU A C 1
ATOM 749 O O . LEU A 1 100 ? -9.051 6.138 1.763 1.00 95.19 100 LEU A O 1
ATOM 753 N N . ALA A 1 101 ? -6.796 6.180 1.881 1.00 95.06 101 ALA A N 1
ATOM 754 C CA . ALA A 1 101 ? -6.700 5.649 3.239 1.00 95.06 101 ALA A CA 1
ATOM 755 C C . ALA A 1 101 ? -7.495 6.507 4.233 1.00 95.06 101 ALA A C 1
ATOM 757 O O . ALA A 1 101 ? -8.259 5.982 5.043 1.00 95.06 101 ALA A O 1
ATOM 758 N N . LEU A 1 102 ? -7.383 7.833 4.125 1.00 95.19 102 LEU A N 1
ATOM 759 C CA . LEU A 1 102 ? -8.156 8.764 4.948 1.00 95.19 102 LEU A CA 1
ATOM 760 C C . LEU A 1 102 ? -9.664 8.631 4.694 1.00 95.19 102 LEU A C 1
ATOM 762 O O . LEU A 1 102 ? -10.454 8.609 5.637 1.00 95.19 102 LEU A O 1
ATOM 766 N N . ARG A 1 103 ? -10.078 8.486 3.429 1.00 96.56 103 ARG A N 1
ATOM 767 C CA . ARG A 1 103 ? -11.491 8.315 3.060 1.00 96.56 103 ARG A CA 1
ATOM 768 C C . ARG A 1 103 ? -12.082 7.001 3.573 1.00 96.56 103 ARG A C 1
ATOM 770 O O . ARG A 1 103 ? -13.270 6.956 3.876 1.00 96.56 103 ARG A O 1
ATOM 777 N N . THR A 1 104 ? -11.279 5.946 3.681 1.00 92.88 104 THR A N 1
ATOM 778 C CA . THR A 1 104 ? -11.702 4.652 4.239 1.00 92.88 104 THR A CA 1
ATOM 779 C C . THR A 1 104 ? -11.637 4.609 5.768 1.00 92.88 104 THR A C 1
ATOM 781 O O . THR A 1 104 ? -11.835 3.550 6.353 1.00 92.88 104 THR A O 1
ATOM 784 N N . GLY A 1 105 ? -11.367 5.741 6.428 1.00 94.94 105 GLY A N 1
ATOM 785 C CA . GLY A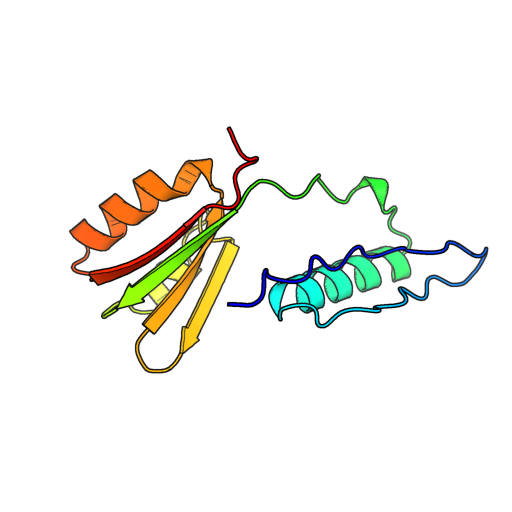 1 105 ? -11.310 5.837 7.887 1.00 94.94 105 GLY A CA 1
ATOM 786 C C . GLY A 1 105 ? -10.002 5.329 8.496 1.00 94.94 105 GLY A C 1
ATOM 787 O O . GLY A 1 105 ? -9.911 5.186 9.715 1.00 94.94 105 GLY A O 1
ATOM 788 N N . CYS A 1 106 ? -8.977 5.068 7.682 1.00 95.44 106 CYS A N 1
ATOM 789 C CA . CYS A 1 106 ? -7.664 4.692 8.185 1.00 95.44 106 CYS A CA 1
ATOM 790 C C . CYS A 1 106 ? -6.925 5.926 8.718 1.00 95.44 106 CYS A C 1
ATOM 792 O O . CYS A 1 106 ? -7.008 7.028 8.175 1.00 95.44 106 CYS A O 1
ATOM 794 N N . SER A 1 107 ? -6.135 5.721 9.769 1.00 95.69 107 SER A N 1
ATOM 795 C CA . SER A 1 107 ? -5.228 6.743 10.295 1.00 95.69 107 SER A CA 1
ATOM 796 C C . SER A 1 107 ? -3.856 6.610 9.641 1.00 95.69 107 SER A C 1
ATOM 798 O O . SER A 1 107 ? -3.237 5.554 9.735 1.00 95.69 107 SER A O 1
ATOM 800 N N . VAL A 1 108 ? -3.352 7.667 9.005 1.00 96.38 108 VAL A N 1
ATOM 801 C CA . VAL A 1 108 ? -1.969 7.693 8.502 1.00 96.38 108 VAL A CA 1
ATOM 802 C C . VAL A 1 108 ?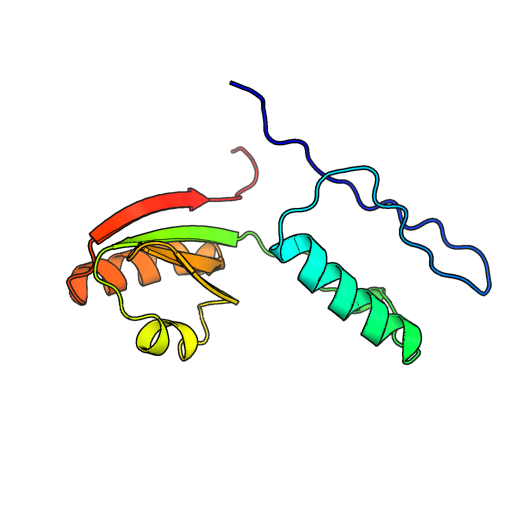 -1.039 8.019 9.669 1.00 96.38 108 VAL A C 1
ATOM 804 O O . VAL A 1 108 ? -1.190 9.052 10.317 1.00 96.38 108 VAL A O 1
ATOM 807 N N . ARG A 1 109 ? -0.092 7.127 9.963 1.00 95.56 109 ARG A N 1
ATOM 808 C CA . ARG A 1 109 ? 0.859 7.266 11.076 1.00 95.56 109 ARG A CA 1
ATOM 809 C C . ARG A 1 109 ? 2.206 7.800 10.625 1.00 95.56 109 ARG A C 1
ATOM 811 O O . ARG A 1 109 ? 2.800 8.611 11.325 1.00 95.56 109 ARG A O 1
ATOM 818 N N . GLN A 1 110 ? 2.675 7.346 9.469 1.00 95.00 110 GLN A N 1
ATOM 819 C CA . GLN A 1 110 ? 3.992 7.692 8.952 1.00 95.00 110 GLN A CA 1
ATOM 820 C C . GLN A 1 110 ? 4.006 7.564 7.434 1.00 95.00 110 GLN A C 1
ATOM 822 O O . GLN A 1 110 ? 3.381 6.661 6.880 1.00 95.00 110 GLN A O 1
ATOM 827 N N . VAL A 1 111 ? 4.731 8.466 6.777 1.00 95.38 111 VAL A N 1
ATOM 828 C CA . VAL A 1 111 ? 4.989 8.424 5.337 1.00 95.38 111 VAL A CA 1
ATOM 829 C C . VAL A 1 111 ? 6.464 8.716 5.123 1.00 95.38 111 VAL A C 1
ATOM 831 O O . VAL A 1 111 ? 6.958 9.756 5.551 1.00 95.38 111 VAL A O 1
ATOM 834 N N . GLU A 1 112 ? 7.160 7.811 4.449 1.00 92.56 112 GLU A N 1
ATOM 835 C CA . GLU A 1 112 ? 8.547 7.989 4.029 1.00 92.56 112 GLU A CA 1
ATOM 836 C C . GLU A 1 112 ? 8.616 7.845 2.517 1.00 92.56 112 GLU A C 1
ATOM 838 O O . GLU A 1 112 ? 8.205 6.823 1.976 1.00 92.56 112 GLU A O 1
ATOM 843 N N . ARG A 1 113 ? 9.120 8.868 1.826 1.00 90.31 113 ARG A N 1
ATOM 844 C CA . ARG A 1 113 ? 9.305 8.842 0.372 1.00 90.31 113 ARG A CA 1
ATOM 845 C C . ARG A 1 113 ? 10.778 8.656 0.056 1.00 90.31 113 ARG A C 1
ATOM 847 O O . ARG A 1 113 ? 11.610 9.364 0.622 1.00 90.31 113 ARG A O 1
ATOM 854 N N . GLN A 1 114 ? 11.092 7.728 -0.840 1.00 71.44 114 GLN A N 1
ATOM 855 C CA . GLN A 1 114 ? 12.448 7.516 -1.337 1.00 71.44 114 GLN A CA 1
ATOM 856 C C . GLN A 1 114 ? 12.627 8.194 -2.701 1.00 71.44 114 GLN A C 1
ATOM 858 O O . GLN A 1 114 ? 12.925 7.535 -3.692 1.00 71.44 114 GLN A O 1
ATOM 863 N N . GLY A 1 115 ? 12.442 9.514 -2.744 1.00 58.66 115 GLY A N 1
ATOM 864 C CA . GLY A 1 115 ? 12.807 10.325 -3.904 1.00 58.66 115 GLY A CA 1
ATOM 865 C C . GLY A 1 115 ? 14.284 10.738 -3.845 1.00 58.66 115 GLY A C 1
ATOM 866 O O . GLY A 1 115 ? 14.843 10.838 -2.746 1.00 58.66 115 GLY A O 1
ATOM 867 N N . PRO A 1 116 ? 14.951 11.003 -4.987 1.00 46.09 116 PRO A N 1
ATOM 868 C CA . PRO A 1 116 ? 16.270 11.629 -4.964 1.00 46.09 116 PRO A CA 1
ATOM 869 C C . PRO A 1 116 ? 16.187 12.967 -4.203 1.00 46.09 116 PRO A C 1
ATOM 871 O O . PRO A 1 116 ? 15.181 13.672 -4.346 1.00 46.09 116 PRO A O 1
ATOM 874 N N . PRO A 1 117 ? 17.201 13.330 -3.389 1.00 44.38 117 PRO A N 1
ATOM 875 C CA . PRO A 1 117 ? 17.227 14.636 -2.740 1.00 44.38 117 PRO A CA 1
ATOM 876 C C . PRO A 1 117 ? 17.102 15.715 -3.822 1.00 44.38 117 PRO A C 1
ATOM 878 O O . PRO A 1 117 ? 17.864 15.707 -4.790 1.00 44.38 117 PRO A O 1
ATOM 881 N N . ARG A 1 118 ? 16.087 16.574 -3.688 1.00 45.66 118 ARG A N 1
ATOM 882 C CA . ARG A 1 118 ? 15.926 17.755 -4.540 1.00 45.66 118 ARG A CA 1
ATOM 883 C C . ARG A 1 118 ? 16.980 18.801 -4.215 1.00 45.66 118 ARG A C 1
ATOM 885 O O . ARG A 1 118 ? 17.299 18.942 -3.013 1.00 45.66 118 ARG A O 1
#

Radius of gyration: 16.91 Å; chains: 1; bounding box: 44×38×34 Å

Foldseek 3Di:
DDDDDDFDFDFDDDVPDTDGDGPDDDDPVVVVVVVVVVVCVVVVHDPVPPDPPAWKKKWKKAPDDQVVQVPDPQFPDWDDDPRIIITIGGLVCVVVVVVVCVVVVIDTDDMDTRDDDD

Secondary structure (DSSP, 8-state):
-PPPP-------EETTEE-----S---HHHHHHHHHHHHHHHTT--GGGS-----EEEEEEES--HHHHHT-TT-SEEEEETTEEEEEEEGGGHHHHHHHHHHTTPEEEEEEE-PPP-

pLDDT: mean 70.13, std 23.07, range [30.34, 96.75]

Organism: NCBI:txid1477506